Protein AF-A0A5W3EX01-F1 (afdb_monomer_lite)

Structure (mmCIF, N/CA/C/O backbone):
data_AF-A0A5W3EX01-F1
#
_entry.id   AF-A0A5W3EX01-F1
#
loop_
_atom_site.group_PDB
_atom_site.id
_atom_site.type_symbol
_atom_site.label_atom_id
_atom_site.label_alt_id
_atom_site.label_comp_id
_atom_site.label_asym_id
_atom_site.label_entity_id
_atom_site.label_seq_id
_atom_site.pdbx_PDB_ins_code
_atom_site.Cartn_x
_atom_site.Cartn_y
_atom_site.Cartn_z
_atom_site.occupancy
_atom_site.B_iso_or_equiv
_atom_site.auth_seq_id
_atom_site.auth_comp_id
_atom_site.auth_asym_id
_atom_site.auth_atom_id
_atom_site.pdbx_PDB_model_num
ATOM 1 N N . MET A 1 1 ? -5.677 -5.096 18.219 1.00 73.25 1 MET A N 1
ATOM 2 C CA . MET A 1 1 ? -6.442 -5.036 16.954 1.00 73.25 1 MET A CA 1
ATOM 3 C C . MET A 1 1 ? -5.584 -5.695 15.895 1.00 73.25 1 MET A C 1
ATOM 5 O O . MET A 1 1 ? -4.430 -5.310 15.775 1.00 73.25 1 MET A O 1
ATOM 9 N N . ASN A 1 2 ? -6.104 -6.700 15.194 1.00 85.56 2 ASN A N 1
ATOM 10 C CA . ASN A 1 2 ? -5.331 -7.447 14.202 1.00 85.56 2 ASN A CA 1
ATOM 11 C C . ASN A 1 2 ? -5.660 -6.898 12.812 1.00 85.56 2 ASN A C 1
ATOM 13 O O . ASN A 1 2 ? -6.835 -6.740 12.486 1.00 85.56 2 ASN A O 1
ATOM 17 N N . GLY A 1 3 ? -4.637 -6.578 12.024 1.00 90.38 3 GLY A N 1
ATOM 18 C CA . GLY A 1 3 ? -4.783 -6.107 10.647 1.00 90.38 3 GLY A CA 1
ATOM 19 C C . GLY A 1 3 ? -4.421 -7.192 9.635 1.00 90.38 3 GLY A C 1
ATOM 20 O O . GLY A 1 3 ? -3.794 -8.191 9.977 1.00 90.38 3 GLY A O 1
ATOM 21 N N . GLN A 1 4 ? -4.802 -6.983 8.379 1.00 95.25 4 GLN A N 1
ATOM 22 C CA . GLN A 1 4 ? -4.366 -7.809 7.251 1.00 95.25 4 GLN A CA 1
ATOM 23 C C . GLN A 1 4 ? -3.556 -6.963 6.279 1.00 95.25 4 GLN A C 1
ATOM 25 O O . GLN A 1 4 ? -3.928 -5.819 6.014 1.00 95.25 4 GLN A O 1
ATOM 30 N N . ILE A 1 5 ? -2.507 -7.542 5.701 1.00 95.56 5 ILE A N 1
ATOM 31 C CA . ILE A 1 5 ? -1.715 -6.915 4.644 1.00 95.56 5 ILE A CA 1
ATOM 32 C C . ILE A 1 5 ? -1.869 -7.691 3.333 1.00 95.56 5 ILE A C 1
ATOM 34 O O . ILE A 1 5 ? -1.982 -8.916 3.321 1.00 95.56 5 ILE A O 1
ATOM 38 N N . SER A 1 6 ? -1.909 -6.981 2.213 1.00 94.50 6 SER A N 1
ATOM 39 C CA . SER A 1 6 ? -1.847 -7.567 0.874 1.00 94.50 6 SER A CA 1
ATOM 40 C C . SER A 1 6 ? -0.928 -6.730 0.004 1.00 94.50 6 SER A C 1
ATOM 42 O O . SER A 1 6 ? -1.039 -5.510 0.010 1.00 94.50 6 SER A O 1
ATOM 44 N N . ILE A 1 7 ? -0.056 -7.379 -0.759 1.00 93.69 7 ILE A N 1
ATOM 45 C CA . ILE A 1 7 ? 0.787 -6.726 -1.760 1.00 93.69 7 ILE A CA 1
ATOM 46 C C . ILE A 1 7 ? 0.297 -7.217 -3.114 1.00 93.69 7 ILE A C 1
ATOM 48 O O . ILE A 1 7 ? 0.260 -8.422 -3.354 1.00 93.69 7 ILE A O 1
ATOM 52 N N . VAL A 1 8 ? -0.149 -6.300 -3.964 1.00 91.69 8 VAL A N 1
ATOM 53 C CA . VAL A 1 8 ? -0.716 -6.633 -5.272 1.00 91.69 8 VAL A CA 1
ATOM 54 C C . VAL A 1 8 ? -0.119 -5.739 -6.343 1.00 91.69 8 VAL A C 1
ATOM 56 O O . VAL A 1 8 ? 0.084 -4.546 -6.127 1.00 91.69 8 VAL A O 1
ATOM 59 N N . ARG A 1 9 ? 0.112 -6.312 -7.521 1.00 87.56 9 ARG A N 1
ATOM 60 C CA . ARG A 1 9 ? 0.393 -5.559 -8.738 1.00 87.56 9 ARG A CA 1
ATOM 61 C C . ARG A 1 9 ? -0.889 -5.556 -9.582 1.00 87.56 9 ARG A C 1
ATOM 63 O O . ARG A 1 9 ? -1.221 -6.599 -10.143 1.00 87.56 9 ARG A O 1
ATOM 70 N N . PRO A 1 10 ? -1.690 -4.478 -9.560 1.00 78.06 10 PRO A N 1
ATOM 71 C CA . PRO A 1 10 ? -2.826 -4.332 -10.469 1.00 78.06 10 PRO A CA 1
ATOM 72 C C . PRO A 1 10 ? -2.307 -4.314 -11.912 1.00 78.06 10 PRO A C 1
ATOM 74 O O . PRO A 1 10 ? -1.203 -3.839 -12.141 1.00 78.06 10 PRO A O 1
ATOM 77 N N . GLY A 1 11 ? -3.075 -4.862 -12.853 1.00 71.44 11 GLY A N 1
ATOM 78 C CA . GLY A 1 11 ? -2.713 -4.864 -14.273 1.00 71.44 11 GLY A CA 1
ATOM 79 C C . GLY A 1 11 ? -1.674 -5.921 -14.677 1.00 71.44 11 GLY A C 1
ATOM 80 O O . GLY A 1 11 ? -0.826 -6.357 -13.898 1.00 71.44 11 GLY A O 1
ATOM 81 N N . ALA A 1 12 ? -1.759 -6.367 -15.931 1.00 61.25 12 ALA A N 1
ATOM 82 C CA . ALA A 1 12 ? -0.752 -7.221 -16.547 1.00 61.25 12 ALA A CA 1
ATOM 83 C C . ALA A 1 12 ? 0.413 -6.339 -17.019 1.00 61.25 12 ALA A C 1
ATOM 85 O O . ALA A 1 12 ? 0.247 -5.597 -17.974 1.00 61.25 12 ALA A O 1
ATOM 86 N N . CYS A 1 13 ? 1.560 -6.411 -16.335 1.00 60.28 13 CYS A N 1
ATOM 87 C CA . CYS A 1 13 ? 2.863 -5.787 -16.649 1.00 60.28 13 CYS A CA 1
ATOM 88 C C . CYS A 1 13 ? 2.964 -4.257 -16.856 1.00 60.28 13 CYS A C 1
ATOM 90 O O . CYS A 1 13 ? 3.985 -3.704 -16.447 1.00 60.28 13 CYS A O 1
ATOM 92 N N . ASP A 1 14 ? 1.967 -3.575 -17.420 1.00 64.19 14 ASP A N 1
ATOM 93 C CA . ASP A 1 14 ? 2.067 -2.172 -17.862 1.00 64.19 14 ASP A CA 1
ATOM 94 C C . ASP A 1 14 ? 1.759 -1.148 -16.762 1.00 64.19 14 ASP A C 1
ATOM 96 O O . ASP A 1 14 ? 2.202 0.002 -16.829 1.00 64.19 14 ASP A O 1
ATOM 100 N N . ASP A 1 15 ? 1.054 -1.569 -15.712 1.00 66.00 15 ASP A N 1
ATOM 101 C CA . ASP A 1 15 ? 0.85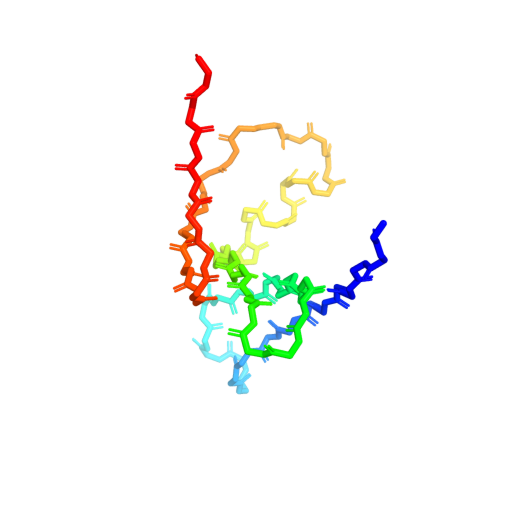1 -0.750 -14.521 1.00 66.00 15 ASP A CA 1
ATOM 102 C C . ASP A 1 15 ? 2.174 -0.638 -13.742 1.00 66.00 15 ASP A C 1
ATOM 104 O O . ASP A 1 15 ? 2.777 -1.627 -13.298 1.00 66.00 15 ASP A O 1
ATOM 108 N N . ARG A 1 16 ? 2.627 0.610 -13.576 1.00 75.31 16 ARG A N 1
ATOM 109 C CA . ARG A 1 16 ? 3.889 0.985 -12.912 1.00 75.31 16 ARG A CA 1
ATOM 110 C C . ARG A 1 16 ? 3.768 1.098 -11.392 1.00 75.31 16 ARG A C 1
ATOM 112 O O . ARG A 1 16 ? 4.620 1.704 -10.749 1.00 75.31 16 ARG A O 1
ATOM 119 N N . GLU A 1 17 ? 2.718 0.532 -10.810 1.00 87.94 17 GLU A N 1
ATOM 120 C CA . GLU A 1 17 ? 2.421 0.670 -9.388 1.00 87.94 17 GLU A CA 1
ATOM 121 C C . GLU A 1 17 ? 2.230 -0.688 -8.719 1.00 87.94 17 GLU A C 1
ATOM 123 O O . GLU A 1 17 ? 1.545 -1.581 -9.218 1.00 87.94 17 GLU A O 1
ATOM 128 N N . ILE A 1 18 ? 2.800 -0.817 -7.531 1.00 92.44 18 ILE A N 1
ATOM 129 C CA . ILE A 1 18 ? 2.522 -1.873 -6.571 1.00 92.44 18 ILE A CA 1
ATOM 130 C C . ILE A 1 18 ? 1.653 -1.266 -5.477 1.00 92.44 18 ILE A C 1
ATOM 132 O O . ILE A 1 18 ? 1.929 -0.180 -4.967 1.00 92.44 18 ILE A O 1
ATOM 136 N N . ARG A 1 19 ? 0.590 -1.978 -5.102 1.00 94.00 19 ARG A N 1
ATOM 137 C CA . ARG A 1 19 ? -0.310 -1.573 -4.023 1.00 94.00 19 ARG A CA 1
ATOM 138 C C . ARG A 1 19 ? -0.058 -2.427 -2.796 1.00 94.00 19 ARG A C 1
ATOM 140 O O . ARG A 1 19 ? -0.236 -3.644 -2.836 1.00 94.00 19 ARG A O 1
ATOM 147 N N . MET A 1 20 ? 0.285 -1.784 -1.690 1.00 94.94 20 MET A N 1
ATOM 148 C CA . MET A 1 20 ? 0.329 -2.398 -0.368 1.00 94.94 20 MET A CA 1
ATOM 149 C C . MET A 1 20 ? -0.929 -1.981 0.392 1.00 94.94 20 MET A C 1
ATOM 151 O O . MET A 1 20 ? -1.133 -0.810 0.695 1.00 94.94 20 MET A O 1
ATOM 155 N N . ILE A 1 21 ? -1.810 -2.934 0.664 1.00 95.56 21 ILE A N 1
ATOM 156 C CA . ILE A 1 21 ? -3.136 -2.702 1.233 1.00 95.56 21 ILE A CA 1
ATOM 157 C C . ILE A 1 21 ? -3.146 -3.221 2.666 1.00 95.56 21 ILE A C 1
ATOM 159 O O . ILE A 1 21 ? -3.047 -4.426 2.886 1.00 95.56 21 ILE A O 1
ATOM 163 N N . ILE A 1 22 ? -3.327 -2.323 3.629 1.00 96.19 22 ILE A N 1
ATOM 164 C CA . ILE A 1 22 ? -3.484 -2.635 5.048 1.00 96.19 22 ILE A CA 1
ATOM 165 C C . ILE A 1 22 ? -4.964 -2.491 5.409 1.00 96.19 22 ILE A C 1
ATOM 167 O O . ILE A 1 22 ? -5.522 -1.391 5.424 1.00 96.19 22 ILE A O 1
ATOM 171 N N . ARG A 1 23 ? -5.627 -3.612 5.700 1.00 95.50 23 ARG A N 1
ATOM 172 C CA . ARG A 1 23 ? -7.021 -3.646 6.163 1.00 95.50 23 ARG A CA 1
ATOM 173 C C . ARG A 1 23 ? -7.042 -3.694 7.682 1.00 95.50 23 ARG A C 1
ATOM 175 O O . ARG A 1 23 ? -6.541 -4.640 8.282 1.00 95.50 23 ARG A O 1
ATOM 182 N N . LEU A 1 24 ? -7.641 -2.672 8.285 1.00 93.50 24 LEU A N 1
ATOM 183 C CA . LEU A 1 24 ? -7.748 -2.530 9.736 1.00 93.50 24 LEU A CA 1
ATOM 184 C C . LEU A 1 24 ? -9.046 -3.173 10.248 1.00 93.50 24 LEU A C 1
ATOM 186 O O . LEU A 1 24 ? -9.050 -3.899 11.233 1.00 93.50 24 LEU A O 1
ATOM 190 N N . ALA A 1 25 ? -10.156 -2.916 9.558 1.00 92.00 25 ALA A N 1
ATOM 191 C CA . ALA A 1 25 ? -11.476 -3.471 9.849 1.00 92.00 25 ALA A CA 1
ATOM 192 C C . ALA A 1 25 ? -12.334 -3.448 8.576 1.00 92.00 25 ALA A C 1
ATOM 194 O O . ALA A 1 25 ? -11.919 -2.911 7.543 1.00 92.00 25 ALA A O 1
ATOM 195 N N . ARG A 1 26 ? -13.558 -3.985 8.637 1.00 89.75 26 ARG A N 1
ATOM 196 C CA . ARG A 1 26 ? -14.502 -3.913 7.513 1.00 89.75 26 ARG A CA 1
ATOM 197 C C . ARG A 1 26 ? -14.705 -2.453 7.093 1.00 89.75 26 ARG A C 1
ATOM 199 O O . ARG A 1 26 ? -15.139 -1.624 7.885 1.00 89.75 26 ARG A O 1
ATOM 206 N N . GLY A 1 27 ? -14.359 -2.148 5.844 1.00 91.44 27 GLY A N 1
ATOM 207 C CA . GLY A 1 27 ? -14.475 -0.803 5.280 1.00 91.44 27 GLY A CA 1
ATOM 208 C C . GLY A 1 27 ? -13.425 0.210 5.752 1.00 91.44 27 GLY A C 1
ATOM 209 O O . GLY A 1 27 ? -13.533 1.358 5.331 1.00 91.44 27 GLY A O 1
ATOM 210 N N . LYS A 1 28 ? -12.434 -0.186 6.570 1.00 94.75 28 LYS A N 1
ATOM 211 C CA . LYS A 1 28 ? -11.308 0.657 7.011 1.00 94.75 28 LYS A CA 1
ATOM 212 C C . LYS A 1 28 ? -10.001 0.159 6.407 1.00 94.75 28 LYS A C 1
ATOM 214 O O . LYS A 1 28 ? -9.550 -0.948 6.719 1.00 94.75 28 LYS A O 1
ATOM 219 N N . THR A 1 29 ? -9.403 0.937 5.514 1.00 96.06 29 THR A N 1
ATOM 220 C CA . THR A 1 29 ? -8.248 0.487 4.724 1.00 96.06 29 THR A CA 1
ATOM 221 C C . THR A 1 29 ? -7.280 1.629 4.458 1.00 96.06 29 THR A C 1
ATOM 223 O O . THR A 1 29 ? -7.704 2.749 4.185 1.00 96.06 29 THR A O 1
ATOM 226 N N . ILE A 1 30 ? -5.988 1.318 4.510 1.00 96.00 30 ILE A N 1
ATOM 227 C CA . ILE A 1 30 ? -4.888 2.169 4.058 1.00 96.00 30 ILE A CA 1
ATOM 228 C C . ILE A 1 30 ? -4.272 1.470 2.849 1.00 96.00 30 ILE A C 1
ATOM 230 O O . ILE A 1 30 ? -3.965 0.284 2.920 1.00 96.00 30 ILE A O 1
ATOM 234 N N . THR A 1 31 ? -4.124 2.171 1.733 1.00 95.50 31 THR A N 1
ATOM 235 C CA . THR A 1 31 ? -3.437 1.656 0.545 1.00 95.50 31 THR A CA 1
ATOM 236 C C . THR A 1 31 ? -2.238 2.537 0.263 1.00 95.50 31 THR A C 1
ATOM 238 O O . THR A 1 31 ? -2.419 3.725 0.025 1.00 95.50 31 THR A O 1
ATOM 241 N N . ALA A 1 32 ? -1.040 1.965 0.282 1.00 95.25 32 ALA A N 1
ATOM 242 C CA . ALA A 1 32 ? 0.161 2.618 -0.211 1.00 95.25 32 ALA A CA 1
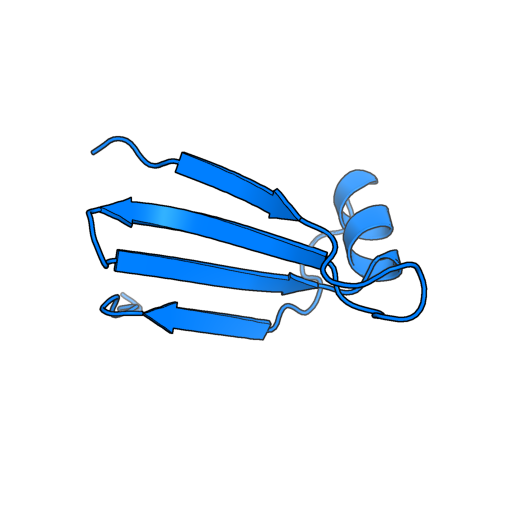ATOM 243 C C . ALA A 1 32 ? 0.393 2.217 -1.669 1.00 95.25 32 ALA A C 1
ATOM 245 O O . ALA A 1 32 ? 0.353 1.030 -2.000 1.00 95.25 32 ALA A O 1
ATOM 246 N N . LEU A 1 33 ? 0.612 3.206 -2.525 1.00 94.44 33 LEU A N 1
ATOM 247 C CA . LEU A 1 33 ? 1.042 3.030 -3.905 1.00 94.44 33 LEU A CA 1
ATOM 248 C C . LEU A 1 33 ? 2.533 3.343 -3.968 1.00 94.44 33 LEU A C 1
ATOM 250 O O . LEU A 1 33 ? 2.974 4.397 -3.506 1.00 94.44 33 LEU A O 1
ATOM 254 N N . ILE A 1 34 ? 3.303 2.408 -4.508 1.00 93.75 34 ILE A N 1
ATOM 255 C CA . ILE A 1 34 ? 4.755 2.511 -4.634 1.00 93.75 34 ILE A CA 1
ATOM 256 C C . ILE A 1 34 ? 5.172 1.958 -5.991 1.00 93.75 34 ILE A C 1
ATOM 258 O O . ILE A 1 34 ? 4.598 0.978 -6.466 1.00 93.75 34 ILE A O 1
ATOM 262 N N . THR A 1 35 ? 6.167 2.560 -6.635 1.00 92.50 35 THR A N 1
ATOM 263 C CA . THR A 1 35 ? 6.690 1.996 -7.884 1.00 92.50 35 THR A CA 1
ATOM 264 C C . THR A 1 35 ? 7.486 0.713 -7.600 1.00 92.50 35 THR A C 1
ATOM 266 O O . THR A 1 35 ? 8.033 0.559 -6.500 1.00 92.50 35 THR A O 1
ATOM 269 N N . PRO A 1 36 ? 7.592 -0.224 -8.558 1.00 91.06 36 PRO A N 1
ATOM 270 C CA . PRO A 1 36 ? 8.443 -1.403 -8.419 1.00 91.06 36 PRO A CA 1
ATOM 271 C C . PRO A 1 36 ? 9.893 -1.078 -8.046 1.00 91.06 36 PRO A C 1
ATOM 273 O O . PRO A 1 36 ? 10.480 -1.773 -7.221 1.00 91.06 36 PRO A O 1
ATOM 276 N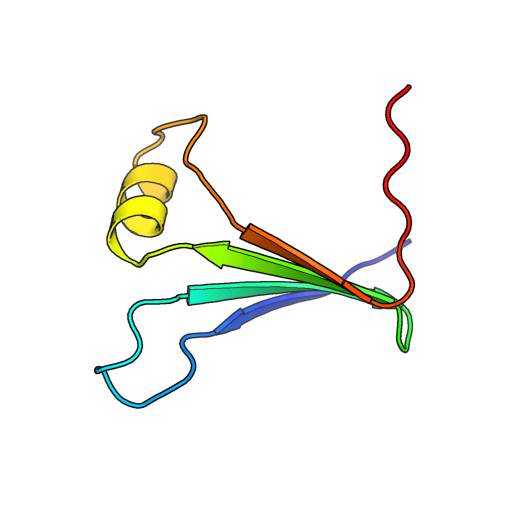 N . GLU A 1 37 ? 10.456 -0.008 -8.607 1.00 91.19 37 GLU A N 1
ATOM 277 C CA . GLU A 1 37 ? 11.832 0.424 -8.357 1.00 91.19 37 GLU A CA 1
ATOM 278 C C . GLU A 1 37 ? 12.006 0.884 -6.9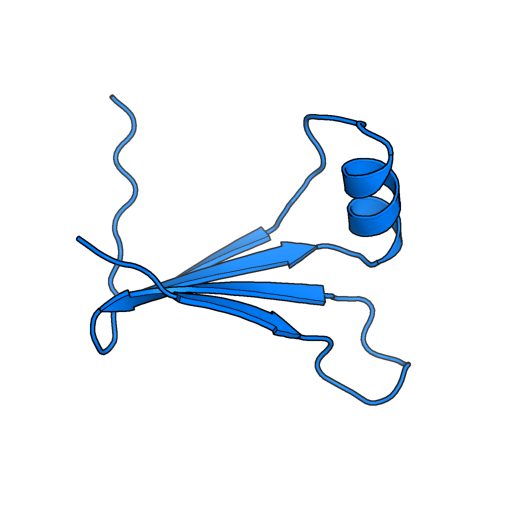09 1.00 91.19 37 GLU A C 1
ATOM 280 O O . GLU A 1 37 ? 12.936 0.457 -6.225 1.00 91.19 37 GLU A O 1
ATOM 285 N N . ASN A 1 38 ? 11.078 1.705 -6.410 1.00 93.19 38 ASN A N 1
ATOM 286 C CA . ASN A 1 38 ? 11.098 2.139 -5.018 1.00 93.19 38 ASN A CA 1
ATOM 287 C C . ASN A 1 38 ? 10.864 0.959 -4.069 1.00 93.19 38 ASN A C 1
ATOM 289 O O . ASN A 1 38 ? 11.534 0.861 -3.047 1.00 93.19 38 ASN A O 1
ATOM 293 N N . LEU A 1 39 ? 9.985 0.013 -4.406 1.00 92.00 39 LEU A N 1
ATOM 294 C CA . LEU A 1 39 ? 9.832 -1.184 -3.581 1.00 92.00 39 LEU A CA 1
ATOM 295 C C . LEU A 1 39 ? 11.124 -2.010 -3.542 1.00 92.00 39 LEU A C 1
ATOM 297 O O . LEU A 1 39 ? 11.533 -2.439 -2.466 1.00 92.00 39 LEU A O 1
ATOM 301 N N . ALA A 1 40 ? 11.787 -2.212 -4.683 1.00 92.62 40 ALA A N 1
ATOM 302 C CA . ALA A 1 40 ? 13.056 -2.934 -4.739 1.00 92.62 40 ALA A CA 1
ATOM 303 C C . ALA A 1 40 ? 14.124 -2.259 -3.863 1.00 92.62 40 ALA A C 1
ATOM 305 O O . ALA A 1 40 ? 14.788 -2.928 -3.073 1.00 92.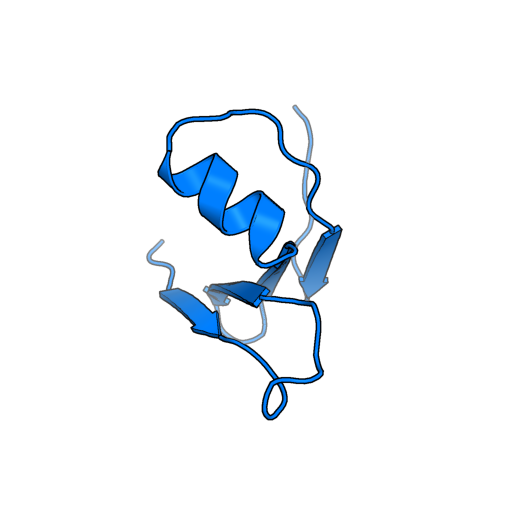62 40 ALA A O 1
ATOM 306 N N . LEU A 1 41 ? 14.230 -0.929 -3.929 1.00 94.94 41 LEU A N 1
ATOM 307 C CA . LEU A 1 41 ? 15.123 -0.154 -3.069 1.00 94.94 41 LEU A CA 1
ATOM 308 C C . LEU A 1 41 ? 14.767 -0.301 -1.579 1.00 94.94 41 LEU A C 1
ATOM 310 O O . LEU A 1 41 ? 15.665 -0.497 -0.756 1.00 94.94 41 LEU A O 1
ATOM 314 N N . ALA A 1 42 ? 13.477 -0.269 -1.232 1.00 93.69 42 ALA A N 1
ATOM 315 C CA . ALA A 1 42 ? 13.013 -0.467 0.142 1.00 93.69 42 ALA A CA 1
ATOM 316 C C . ALA A 1 42 ? 13.432 -1.842 0.685 1.00 93.69 42 ALA A C 1
ATOM 318 O O . ALA A 1 42 ? 13.923 -1.946 1.808 1.00 93.69 42 ALA A O 1
ATOM 319 N N . LEU A 1 43 ? 13.304 -2.895 -0.131 1.00 93.12 43 LEU A N 1
ATOM 320 C CA . LEU A 1 43 ? 13.710 -4.258 0.230 1.00 93.12 43 LEU A CA 1
ATOM 321 C C . LEU A 1 43 ? 15.224 -4.391 0.446 1.00 93.12 43 LEU A C 1
ATOM 323 O O . LEU A 1 43 ? 15.653 -5.232 1.230 1.00 93.12 43 LEU A O 1
ATOM 327 N N . THR A 1 44 ? 16.030 -3.546 -0.204 1.00 94.81 44 THR A N 1
ATOM 328 C CA . THR A 1 44 ? 17.487 -3.472 0.016 1.00 94.81 44 THR A CA 1
ATOM 329 C C . THR A 1 44 ? 17.898 -2.611 1.215 1.00 94.81 44 THR A C 1
ATOM 331 O O . THR A 1 44 ? 19.088 -2.455 1.473 1.00 94.81 44 THR A O 1
ATOM 334 N N . GLY A 1 45 ? 16.937 -2.057 1.962 1.00 93.38 45 GLY A N 1
ATOM 335 C CA . GLY A 1 45 ? 17.195 -1.274 3.171 1.00 93.38 45 GLY A CA 1
ATOM 336 C C . GLY A 1 45 ? 17.291 0.237 2.955 1.00 93.38 45 GLY A C 1
ATOM 337 O O . GLY A 1 45 ? 17.659 0.952 3.885 1.00 93.38 45 GLY A O 1
ATOM 338 N N . LYS A 1 46 ? 16.945 0.753 1.767 1.00 92.94 46 LYS A N 1
ATOM 339 C CA . LYS A 1 46 ? 16.819 2.202 1.568 1.00 92.94 46 LYS A CA 1
ATOM 340 C C . LYS A 1 46 ? 15.563 2.713 2.280 1.00 92.94 46 LYS A C 1
ATOM 342 O O . LYS A 1 46 ? 14.462 2.234 2.009 1.00 92.94 46 LYS A O 1
ATOM 347 N N . SER A 1 47 ? 15.730 3.686 3.170 1.00 88.69 47 SER A N 1
ATOM 348 C CA . SER A 1 47 ? 14.636 4.331 3.901 1.00 88.69 47 SER A CA 1
ATOM 349 C C . SER A 1 47 ? 14.065 5.538 3.144 1.00 88.69 47 SER A C 1
ATOM 351 O O . SER A 1 47 ? 14.625 5.980 2.138 1.00 88.69 47 SER A O 1
ATOM 353 N N . ASP A 1 48 ? 12.930 6.051 3.632 1.00 91.31 48 ASP A N 1
ATOM 354 C CA . ASP A 1 48 ? 12.363 7.355 3.247 1.00 91.31 48 ASP A CA 1
ATOM 355 C C . ASP A 1 48 ? 12.008 7.495 1.757 1.00 91.31 48 ASP A C 1
ATOM 357 O O . ASP A 1 48 ? 12.151 8.551 1.141 1.00 91.31 48 ASP A O 1
ATOM 361 N N . LEU A 1 49 ? 11.532 6.402 1.156 1.00 93.06 49 LEU A N 1
ATOM 362 C CA . LEU A 1 49 ? 11.075 6.397 -0.229 1.00 93.06 49 LEU A CA 1
ATOM 363 C C . LEU A 1 49 ? 9.651 6.954 -0.345 1.00 93.06 49 LEU A C 1
ATOM 365 O O . LEU A 1 49 ? 8.805 6.663 0.503 1.00 93.06 49 LEU A O 1
ATOM 369 N N . PRO A 1 50 ? 9.359 7.725 -1.406 1.00 92.12 50 PRO A N 1
ATOM 370 C CA . PRO A 1 50 ? 8.048 8.323 -1.580 1.00 92.12 50 PRO A CA 1
ATOM 371 C C . PRO A 1 50 ? 6.993 7.246 -1.852 1.00 92.12 50 PRO A C 1
ATOM 373 O O . PRO A 1 50 ? 7.187 6.358 -2.689 1.00 92.12 50 PRO A O 1
ATOM 376 N N . VAL A 1 51 ? 5.858 7.368 -1.163 1.00 93.00 51 VAL A N 1
ATOM 377 C CA . VAL A 1 51 ? 4.659 6.548 -1.363 1.00 93.00 51 VAL A CA 1
ATOM 378 C C . VAL A 1 51 ? 3.435 7.457 -1.425 1.00 93.00 51 VAL A C 1
ATOM 380 O O . VAL A 1 51 ? 3.367 8.457 -0.710 1.00 93.00 51 VAL A O 1
ATOM 383 N N . GLU A 1 52 ? 2.444 7.104 -2.238 1.00 94.50 52 GLU A N 1
ATOM 384 C CA . GLU A 1 52 ? 1.134 7.762 -2.197 1.00 94.50 52 GLU A CA 1
ATOM 385 C C . GLU A 1 52 ? 0.195 6.963 -1.287 1.00 94.50 52 GLU A C 1
ATOM 387 O O . GLU A 1 52 ? 0.069 5.745 -1.431 1.00 94.50 52 GLU A O 1
ATOM 392 N N . LEU A 1 53 ? -0.484 7.633 -0.352 1.00 94.69 53 LEU A N 1
ATOM 393 C CA . LEU A 1 53 ? -1.423 6.993 0.570 1.00 94.69 53 LEU A CA 1
ATOM 394 C C . LEU A 1 53 ? -2.872 7.293 0.187 1.00 94.69 53 LEU A C 1
ATOM 396 O O . LEU A 1 53 ? -3.308 8.441 0.173 1.00 94.69 53 LEU A O 1
ATOM 400 N N . LYS A 1 54 ? -3.656 6.235 -0.028 1.00 94.62 54 LYS A N 1
ATOM 401 C CA . LYS A 1 54 ? -5.113 6.293 -0.187 1.00 94.62 54 LYS A CA 1
ATOM 402 C C . LYS A 1 54 ? -5.787 5.721 1.052 1.00 94.62 54 LYS A C 1
ATOM 404 O O . LYS A 1 54 ? -5.635 4.539 1.374 1.00 94.62 54 LYS A O 1
ATOM 409 N N . LEU A 1 55 ? -6.547 6.565 1.742 1.00 95.75 55 LEU A N 1
ATOM 410 C CA . LEU A 1 55 ? -7.250 6.219 2.976 1.00 95.75 55 LEU A CA 1
ATOM 411 C C . LEU A 1 55 ? -8.734 5.987 2.701 1.00 95.75 55 LEU A C 1
ATOM 413 O O . LEU A 1 55 ? -9.367 6.719 1.944 1.00 95.75 55 LEU A O 1
ATOM 417 N N . ARG A 1 56 ? -9.313 4.979 3.355 1.00 95.75 56 ARG A N 1
ATOM 418 C CA . ARG A 1 56 ? -10.756 4.727 3.347 1.00 95.75 56 ARG A CA 1
ATOM 419 C C . ARG A 1 56 ? -11.249 4.557 4.772 1.00 95.75 56 ARG A C 1
ATOM 421 O O . ARG A 1 56 ? -10.917 3.557 5.404 1.00 95.75 56 ARG A O 1
ATOM 428 N N . ASN A 1 57 ? -12.071 5.497 5.244 1.00 95.12 57 ASN A N 1
ATOM 429 C CA . ASN A 1 57 ? -12.635 5.515 6.603 1.00 95.12 57 ASN A CA 1
ATOM 430 C C . ASN A 1 57 ? -11.569 5.382 7.708 1.00 95.12 57 ASN A C 1
ATOM 432 O O . ASN A 1 57 ? -11.785 4.727 8.733 1.00 95.12 57 ASN A O 1
ATOM 436 N N . VAL A 1 58 ? -10.399 5.970 7.460 1.00 93.44 58 VAL A N 1
ATOM 437 C CA . VAL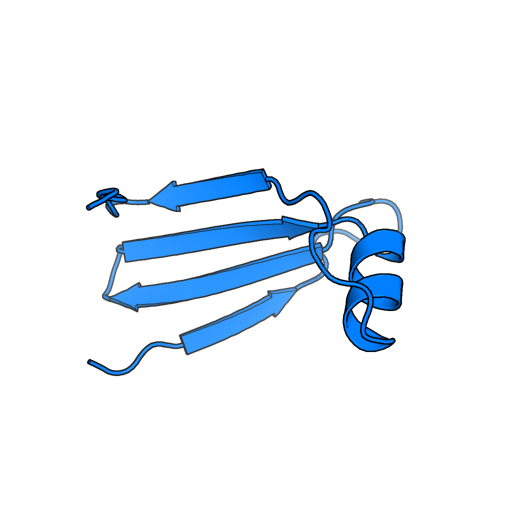 A 1 58 ? -9.266 6.048 8.380 1.00 93.44 58 VAL A CA 1
ATOM 438 C C . VAL A 1 58 ? -8.821 7.501 8.411 1.00 93.44 58 VAL A C 1
ATOM 440 O O . VAL A 1 58 ? -8.689 8.123 7.361 1.00 93.44 58 VAL A O 1
ATOM 443 N N . GLU A 1 59 ? -8.604 8.018 9.612 1.00 90.75 59 GLU A N 1
ATOM 444 C CA . GLU A 1 59 ? -8.047 9.342 9.861 1.00 90.75 59 GLU A CA 1
ATOM 445 C C . GLU A 1 59 ? -6.639 9.146 10.428 1.00 90.75 59 GLU A C 1
ATOM 447 O O . GLU A 1 59 ? -6.453 8.347 11.351 1.00 90.75 59 GLU A O 1
ATOM 452 N N . ILE A 1 60 ? -5.651 9.835 9.858 1.00 87.19 60 ILE A N 1
ATOM 453 C CA . ILE A 1 60 ? -4.297 9.888 10.409 1.00 87.19 60 ILE A CA 1
ATOM 454 C C . ILE A 1 60 ? -4.233 11.137 11.279 1.00 87.19 60 ILE A C 1
ATOM 456 O O . ILE A 1 60 ? -4.510 12.234 10.802 1.00 87.19 60 ILE A O 1
ATOM 460 N N . LYS A 1 61 ? -3.888 10.958 12.552 1.00 89.06 61 LYS A N 1
ATOM 461 C CA . LYS A 1 61 ? -3.633 12.061 13.476 1.00 89.06 61 LYS A CA 1
ATOM 462 C C . LYS A 1 61 ? -2.144 12.090 13.757 1.00 89.06 61 LYS A C 1
ATOM 464 O O . LYS A 1 61 ? -1.615 11.120 14.299 1.00 89.06 61 LYS A O 1
ATOM 469 N N . GLU A 1 62 ? -1.490 13.174 13.368 1.00 82.06 62 GLU A N 1
ATOM 470 C CA . GLU A 1 62 ? -0.170 13.487 13.903 1.00 82.06 62 GLU A CA 1
ATOM 471 C C . GLU A 1 62 ? -0.338 13.900 15.368 1.00 82.06 62 GLU A C 1
ATOM 473 O O . GLU A 1 62 ? -1.343 14.514 15.741 1.00 82.06 62 GLU A O 1
ATOM 478 N N . LYS A 1 63 ? 0.588 13.446 16.210 1.00 59.53 63 LYS A N 1
ATOM 479 C CA . LYS A 1 63 ? 0.651 13.847 17.614 1.00 59.53 63 LYS A CA 1
ATOM 480 C C . LYS A 1 63 ? 1.431 15.139 17.751 1.00 59.53 63 LYS A C 1
ATOM 482 O O . LYS A 1 63 ? 2.448 15.259 17.037 1.00 59.53 63 LYS A O 1
#

Sequence (63 aa):
MNGQISIVRPGACDDREIRMIIRLARGKTITALITPENLALALTGKSDLPVELKLRNVEIKEK

Radius of gyration: 12.91 Å; chains: 1; bounding box: 32×22×36 Å

pLDDT: mean 89.19, std 9.5, range [59.53, 96.19]

Organism: NCBI:txid340190

Foldseek 3Di:
DDKDWDWDDPDDPPRQWIWIWIGPDVQWIKIWIDGPVQVVCVVVPDPDGDIDIDTTPDDDDDD

Secondary structure (DSSP, 8-state):
---EEEEE--SSS----EEEEEEEETTEEEEEEE-HHHHHHHHTT------EEEEES------